Protein AF-D7BFE2-F1 (afdb_monomer_lite)

Structure (mmCIF, N/CA/C/O backbone):
data_AF-D7BFE2-F1
#
_entry.id   AF-D7BFE2-F1
#
loop_
_atom_site.group_PDB
_atom_site.id
_atom_site.type_symbol
_atom_site.label_atom_id
_atom_site.label_alt_id
_atom_site.label_comp_id
_atom_site.label_asym_id
_atom_site.label_entity_id
_atom_site.label_seq_id
_atom_site.pdbx_PDB_ins_code
_atom_site.Cartn_x
_atom_site.Cartn_y
_atom_site.Cartn_z
_atom_site.occupancy
_atom_site.B_iso_or_equiv
_atom_site.auth_seq_id
_atom_site.auth_comp_id
_atom_site.auth_asym_id
_atom_site.auth_atom_id
_atom_site.pdbx_PDB_model_num
ATOM 1 N N . MET A 1 1 ? 12.847 6.433 -10.740 1.00 29.89 1 MET A N 1
ATOM 2 C CA . MET A 1 1 ? 12.495 7.516 -9.777 1.00 29.89 1 MET A CA 1
ATOM 3 C C . MET A 1 1 ? 11.997 6.816 -8.520 1.00 29.89 1 MET A C 1
ATOM 5 O O . MET A 1 1 ? 11.305 5.825 -8.701 1.00 29.89 1 MET A O 1
ATOM 9 N N . PRO A 1 2 ? 12.349 7.236 -7.289 1.00 41.25 2 PRO A N 1
ATOM 10 C CA . PRO A 1 2 ? 11.932 6.501 -6.095 1.00 41.25 2 PRO A CA 1
ATOM 11 C C . PRO A 1 2 ? 10.413 6.578 -5.913 1.00 41.25 2 PRO A C 1
ATOM 13 O O . PRO A 1 2 ? 9.848 7.669 -5.980 1.00 41.25 2 PRO A O 1
ATOM 16 N N . LEU A 1 3 ? 9.800 5.423 -5.653 1.00 39.22 3 LEU A N 1
ATOM 17 C CA . LEU A 1 3 ? 8.365 5.241 -5.446 1.00 39.22 3 LEU A CA 1
ATOM 18 C C . LEU A 1 3 ? 7.809 6.202 -4.380 1.00 39.22 3 LEU A C 1
ATOM 20 O O . LEU A 1 3 ? 8.246 6.173 -3.225 1.00 39.22 3 LEU A O 1
ATOM 24 N N . ARG A 1 4 ? 6.811 7.023 -4.731 1.00 43.22 4 ARG A N 1
ATOM 25 C CA . ARG A 1 4 ? 6.192 7.984 -3.806 1.00 43.22 4 ARG A CA 1
ATOM 26 C C . ARG A 1 4 ? 4.746 7.637 -3.447 1.00 43.22 4 ARG A C 1
ATOM 28 O O . ARG A 1 4 ? 3.801 7.944 -4.166 1.00 43.22 4 ARG A O 1
ATOM 35 N N . LEU A 1 5 ? 4.566 7.126 -2.233 1.00 42.47 5 LEU A N 1
ATOM 36 C CA . LEU A 1 5 ? 3.261 6.831 -1.641 1.00 42.47 5 LEU A CA 1
ATOM 37 C C . LEU A 1 5 ? 2.633 8.105 -1.041 1.00 42.47 5 LEU A C 1
ATOM 39 O O . LEU A 1 5 ? 3.141 8.657 -0.066 1.00 42.47 5 LEU A O 1
ATOM 43 N N . SER A 1 6 ? 1.520 8.579 -1.613 1.00 49.44 6 SER A N 1
ATOM 44 C CA . SER A 1 6 ? 0.735 9.712 -1.081 1.00 49.44 6 SER A CA 1
ATOM 45 C C . SER A 1 6 ? -0.604 9.234 -0.522 1.00 49.44 6 SER A C 1
ATOM 47 O O . SER A 1 6 ? -1.398 8.661 -1.261 1.00 49.44 6 SER A O 1
ATOM 49 N N . LEU A 1 7 ? -0.854 9.492 0.766 1.00 61.28 7 LEU A N 1
ATOM 50 C CA . LEU A 1 7 ? -2.051 9.061 1.489 1.00 61.28 7 LEU A CA 1
ATOM 51 C C . LEU A 1 7 ? -3.130 10.166 1.514 1.00 61.28 7 LEU A C 1
ATOM 53 O O . LEU A 1 7 ? -2.873 11.271 1.993 1.00 61.28 7 LEU A O 1
ATOM 57 N N . MET A 1 8 ? -4.357 9.862 1.070 1.00 55.31 8 MET A N 1
ATOM 58 C CA . MET A 1 8 ? -5.532 10.745 1.204 1.00 55.31 8 MET A CA 1
ATOM 59 C C . MET A 1 8 ? -6.530 10.188 2.224 1.00 55.31 8 MET A C 1
ATOM 61 O O . MET A 1 8 ? -7.143 9.150 1.994 1.00 55.31 8 MET A O 1
ATOM 65 N N . VAL A 1 9 ? -6.717 10.891 3.348 1.00 57.16 9 VAL A N 1
ATOM 66 C CA . VAL A 1 9 ? -7.584 10.450 4.456 1.00 57.16 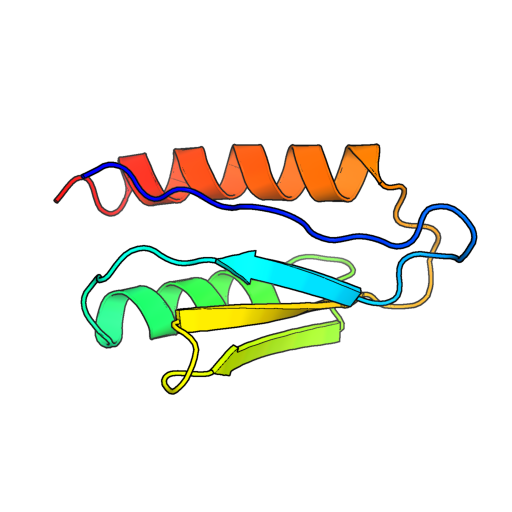9 VAL A CA 1
ATOM 67 C C . VAL A 1 9 ? -8.477 11.586 4.942 1.00 57.16 9 VAL A C 1
ATOM 69 O O . VAL A 1 9 ? -7.995 12.679 5.239 1.00 57.16 9 VAL A O 1
ATOM 72 N N . LYS A 1 10 ? -9.783 11.317 5.094 1.00 52.03 10 LYS A N 1
ATOM 73 C CA . LYS A 1 10 ? -10.708 12.242 5.768 1.00 52.03 10 LYS A 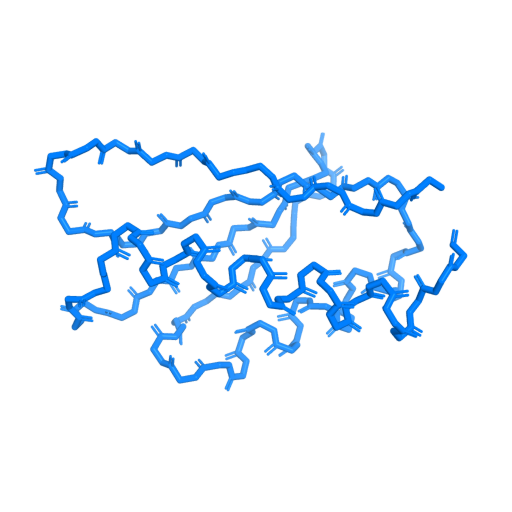CA 1
ATOM 74 C C . LYS A 1 10 ? -10.485 12.207 7.293 1.00 52.03 10 LYS A C 1
ATOM 76 O O . LYS A 1 10 ? -10.544 11.131 7.879 1.00 52.03 10 LYS A O 1
ATOM 81 N N . PRO A 1 11 ? -10.294 13.360 7.958 1.00 51.69 11 PRO A N 1
ATOM 82 C CA . PRO A 1 11 ? -9.797 13.433 9.339 1.00 51.69 11 PRO A CA 1
ATOM 83 C C . PRO A 1 11 ? -10.776 12.996 10.449 1.00 51.69 11 PRO A C 1
ATOM 85 O O . PRO A 1 11 ? -10.381 12.968 11.609 1.00 51.69 11 PRO A O 1
ATOM 88 N N . SER A 1 12 ? -12.039 12.683 10.144 1.00 53.12 12 SER A N 1
ATOM 89 C CA . SER A 1 12 ? -13.121 12.611 11.150 1.00 53.12 12 SER A CA 1
ATOM 90 C C . SER A 1 12 ? -13.716 11.218 11.376 1.00 53.12 12 SER A C 1
ATOM 92 O O . SER A 1 12 ? -14.676 11.092 12.133 1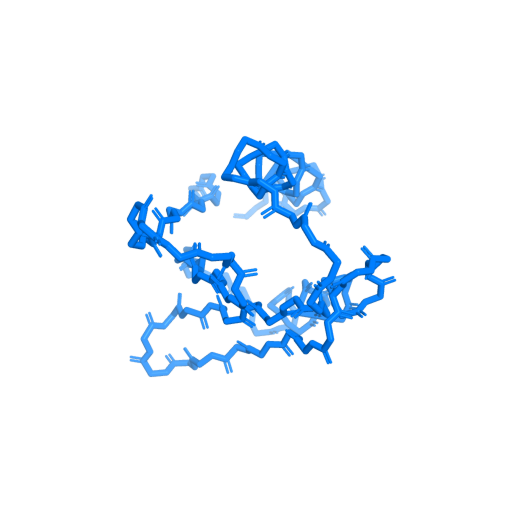.00 53.12 12 SER A O 1
ATOM 94 N N . GLN A 1 13 ? -13.215 10.180 10.705 1.00 53.59 13 GLN A N 1
ATOM 95 C CA . GLN A 1 13 ? -13.783 8.832 10.779 1.00 53.59 13 GLN A CA 1
ATOM 96 C C . GLN A 1 13 ? -12.693 7.798 11.067 1.00 53.59 13 GLN A C 1
ATOM 98 O O . GLN A 1 13 ? -11.548 8.005 10.658 1.00 53.59 13 GLN A O 1
ATOM 103 N N . PRO A 1 14 ? -13.024 6.690 11.760 1.00 58.06 14 PRO A N 1
ATOM 104 C CA . PRO A 1 14 ? -12.154 5.528 11.783 1.00 58.06 14 PRO A CA 1
ATOM 105 C C . PRO A 1 14 ? -11.753 5.176 10.350 1.00 58.06 14 PRO A C 1
ATOM 107 O O . PRO A 1 14 ? -12.572 5.137 9.429 1.00 58.06 14 PRO A O 1
ATOM 110 N N . LEU A 1 15 ? -10.452 5.003 10.172 1.00 61.88 15 LEU A N 1
ATOM 111 C CA . LEU A 1 15 ? -9.838 4.735 8.889 1.00 61.88 15 LEU A CA 1
ATOM 112 C C . LEU A 1 15 ? -10.191 3.322 8.451 1.00 61.88 15 LEU A C 1
ATOM 114 O O . LEU A 1 15 ? -9.607 2.346 8.906 1.00 61.88 15 LEU A O 1
ATOM 118 N N . HIS A 1 16 ? -11.182 3.226 7.574 1.00 69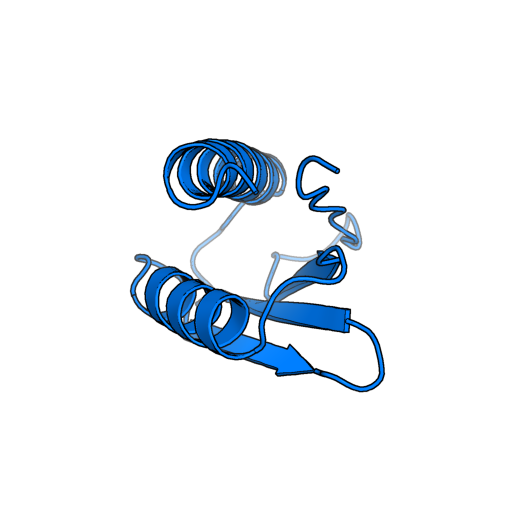.81 16 HIS A N 1
ATOM 119 C CA . HIS A 1 16 ? -11.557 1.965 6.944 1.00 69.81 16 HIS A CA 1
ATOM 120 C C . HIS A 1 16 ? -10.760 1.703 5.671 1.00 69.81 16 HIS A C 1
ATOM 122 O O . HIS A 1 16 ? -10.734 0.570 5.200 1.00 69.81 16 HIS A O 1
ATOM 128 N N . TRP A 1 17 ? -10.135 2.739 5.106 1.00 73.81 17 TRP A N 1
ATOM 129 C CA . TRP A 1 17 ? -9.400 2.635 3.858 1.00 73.81 17 TRP A CA 1
ATOM 130 C C . TRP A 1 17 ? -8.303 3.699 3.725 1.00 73.81 17 TRP A C 1
ATOM 132 O O . TRP A 1 17 ? -8.410 4.795 4.274 1.00 73.81 17 TRP A O 1
ATOM 142 N N . ALA A 1 18 ? -7.265 3.360 2.969 1.00 77.69 18 ALA A N 1
ATOM 143 C CA . ALA A 1 18 ? -6.174 4.205 2.512 1.00 77.69 18 ALA A CA 1
ATOM 144 C C . ALA A 1 18 ? -6.006 4.034 0.999 1.00 77.69 18 ALA A C 1
ATOM 146 O O . ALA A 1 18 ? -6.314 2.981 0.442 1.00 77.69 18 ALA A O 1
ATOM 147 N N . VAL A 1 19 ? -5.511 5.076 0.337 1.00 77.25 19 VAL A N 1
ATOM 148 C CA . VAL A 1 19 ? -5.149 5.033 -1.083 1.00 77.25 19 VAL A CA 1
ATOM 149 C C . VAL A 1 19 ? -3.703 5.457 -1.215 1.00 77.25 19 VAL A C 1
ATOM 151 O O . VAL A 1 19 ? -3.280 6.415 -0.570 1.00 77.25 19 VAL A O 1
ATOM 154 N N . PHE A 1 20 ? -2.981 4.738 -2.059 1.00 78.88 20 PHE A N 1
ATOM 155 C CA . PHE A 1 20 ? -1.575 4.921 -2.342 1.00 78.88 20 PHE A CA 1
ATOM 156 C C . PHE A 1 20 ? -1.384 5.174 -3.828 1.00 78.88 20 PHE A C 1
ATOM 158 O O . PHE A 1 20 ? -1.748 4.331 -4.640 1.00 78.88 20 PHE A O 1
ATOM 165 N N . SER A 1 21 ? -0.810 6.322 -4.178 1.00 79.94 21 SER A N 1
ATOM 166 C CA . SER A 1 21 ? -0.281 6.537 -5.529 1.00 79.94 21 SER A CA 1
ATOM 167 C C . SER A 1 21 ? 0.973 5.696 -5.715 1.00 79.94 21 SER A C 1
ATOM 169 O O . SER A 1 21 ? 1.811 5.647 -4.813 1.00 79.94 21 SER A O 1
ATOM 171 N N . VAL A 1 22 ? 1.102 5.065 -6.873 1.00 74.88 22 VAL A N 1
ATOM 172 C CA . VAL A 1 22 ? 2.273 4.276 -7.251 1.00 74.88 22 VAL A CA 1
ATOM 173 C C . VAL A 1 22 ? 2.913 4.957 -8.455 1.00 74.88 22 VAL A C 1
ATOM 175 O O . VAL A 1 22 ? 2.209 5.368 -9.371 1.00 74.88 22 VAL A O 1
ATOM 178 N N . ASP A 1 23 ? 4.233 5.120 -8.446 1.00 72.69 23 ASP A N 1
ATOM 179 C CA . ASP A 1 23 ? 4.943 5.561 -9.648 1.00 72.69 23 ASP A CA 1
ATOM 180 C C . ASP A 1 23 ? 4.917 4.447 -10.709 1.00 72.69 23 ASP A C 1
ATOM 182 O O . ASP A 1 23 ? 4.755 3.274 -10.355 1.00 72.69 23 ASP A O 1
ATOM 186 N N . PRO A 1 24 ? 5.077 4.779 -12.003 1.00 62.84 24 PRO A N 1
ATOM 187 C CA . PRO A 1 24 ? 5.057 3.792 -13.075 1.00 62.84 24 PRO A CA 1
ATOM 188 C C . PRO A 1 24 ? 6.202 2.786 -12.907 1.00 62.84 24 PRO A C 1
ATOM 190 O O . PRO A 1 24 ? 7.358 3.068 -13.218 1.00 62.84 24 PRO A O 1
ATOM 193 N N . ILE A 1 25 ? 5.852 1.599 -12.421 1.00 71.50 25 ILE A N 1
ATOM 194 C CA . ILE A 1 25 ? 6.726 0.439 -12.232 1.00 71.50 25 ILE A CA 1
ATOM 195 C C . ILE A 1 25 ? 6.118 -0.769 -12.962 1.00 71.50 25 ILE A C 1
ATOM 197 O O . ILE A 1 25 ? 4.979 -0.728 -13.432 1.00 71.50 25 ILE A O 1
ATOM 201 N N . SER A 1 26 ? 6.867 -1.866 -13.085 1.00 75.62 26 SER A N 1
ATOM 202 C CA . SER A 1 26 ? 6.367 -3.051 -13.790 1.00 75.62 26 SER A CA 1
ATOM 203 C C . SER A 1 26 ? 5.104 -3.629 -13.124 1.00 75.62 26 SER A C 1
ATOM 205 O O . SER A 1 26 ? 5.004 -3.679 -11.897 1.00 75.62 26 SER A O 1
ATOM 207 N N . GLN A 1 27 ? 4.156 -4.131 -13.926 1.00 74.69 27 GLN A N 1
ATOM 208 C CA . GLN A 1 27 ? 2.937 -4.794 -13.426 1.00 74.69 27 GLN A CA 1
ATOM 209 C C . GLN A 1 27 ? 3.259 -5.950 -12.463 1.00 74.69 27 GLN A C 1
ATOM 211 O O . GLN A 1 27 ? 2.561 -6.140 -11.471 1.00 74.69 27 GLN A O 1
ATOM 216 N N . GLY A 1 28 ? 4.353 -6.685 -12.705 1.00 76.06 28 GLY A N 1
ATOM 217 C CA . GLY A 1 28 ? 4.808 -7.754 -11.810 1.00 76.06 28 GLY A CA 1
ATOM 218 C C . GLY A 1 28 ? 5.235 -7.239 -10.432 1.00 76.06 28 GLY A C 1
ATOM 219 O O . GLY A 1 28 ? 4.916 -7.857 -9.419 1.00 76.06 28 GLY A O 1
ATOM 220 N N . THR A 1 29 ? 5.887 -6.076 -10.380 1.00 78.25 29 THR A N 1
ATOM 221 C CA . THR A 1 29 ? 6.260 -5.412 -9.122 1.00 78.25 29 THR A CA 1
ATOM 222 C C . THR A 1 29 ? 5.022 -4.944 -8.358 1.00 78.25 29 THR A C 1
ATOM 224 O O . THR A 1 29 ? 4.943 -5.112 -7.143 1.00 78.25 29 THR A O 1
ATOM 227 N N . ILE A 1 30 ? 4.024 -4.409 -9.066 1.00 80.44 30 ILE A N 1
ATOM 228 C CA . ILE A 1 30 ? 2.760 -3.965 -8.462 1.00 80.44 30 ILE A CA 1
ATOM 229 C C . ILE A 1 30 ? 1.990 -5.148 -7.876 1.00 80.44 30 ILE A C 1
ATOM 231 O O . ILE A 1 30 ? 1.479 -5.053 -6.764 1.00 80.44 30 ILE A O 1
ATOM 235 N N . GLN A 1 31 ? 1.940 -6.274 -8.590 1.00 82.94 31 GLN A N 1
ATOM 236 C CA . GLN A 1 31 ? 1.292 -7.497 -8.120 1.00 82.94 31 GLN A CA 1
ATOM 237 C C . GLN A 1 31 ? 1.917 -7.988 -6.803 1.00 82.94 31 GLN A C 1
ATOM 239 O O . GLN A 1 31 ? 1.208 -8.153 -5.812 1.00 82.94 31 GLN A O 1
ATOM 244 N N . ALA A 1 32 ? 3.247 -8.132 -6.764 1.00 80.94 32 ALA A N 1
ATOM 245 C CA . ALA A 1 32 ? 3.972 -8.541 -5.560 1.00 80.94 32 ALA A CA 1
ATOM 246 C C . ALA A 1 32 ? 3.771 -7.551 -4.397 1.00 80.94 32 ALA A C 1
ATOM 248 O O . ALA A 1 32 ? 3.688 -7.941 -3.227 1.00 80.94 32 ALA A O 1
ATOM 249 N N . PHE A 1 33 ? 3.648 -6.259 -4.713 1.00 78.75 33 PHE A N 1
ATOM 250 C CA . PHE A 1 33 ? 3.361 -5.233 -3.722 1.00 78.75 33 PHE A CA 1
ATOM 251 C C . PHE A 1 33 ? 1.953 -5.380 -3.132 1.00 78.75 33 PHE A C 1
ATOM 253 O O . PHE A 1 33 ? 1.804 -5.387 -1.910 1.00 78.75 33 PHE A O 1
ATOM 260 N N . VAL A 1 34 ? 0.930 -5.557 -3.971 1.00 85.00 34 VAL A N 1
ATOM 261 C CA . VAL A 1 34 ? -0.451 -5.787 -3.521 1.00 85.00 34 VAL A CA 1
ATOM 262 C C . VAL A 1 34 ? -0.548 -7.042 -2.652 1.00 85.00 34 VAL A C 1
ATOM 264 O O . VAL A 1 34 ? -1.181 -6.995 -1.603 1.00 85.00 34 VAL A O 1
ATOM 267 N N . GLU A 1 35 ? 0.125 -8.132 -3.021 1.00 85.38 35 GLU A N 1
ATOM 268 C CA . GLU A 1 35 ? 0.153 -9.369 -2.223 1.00 85.38 35 GLU A CA 1
ATOM 269 C C . GLU A 1 35 ? 0.821 -9.167 -0.856 1.00 85.38 35 GLU A C 1
ATOM 271 O O . GLU A 1 35 ? 0.320 -9.634 0.168 1.00 85.38 35 GLU A O 1
ATOM 276 N N . THR A 1 36 ? 1.924 -8.413 -0.816 1.00 82.00 36 THR A N 1
ATOM 277 C CA . THR A 1 36 ? 2.596 -8.071 0.446 1.00 82.00 36 THR A CA 1
ATOM 278 C C . THR A 1 36 ? 1.661 -7.285 1.358 1.00 82.00 36 THR A C 1
ATOM 280 O O . THR A 1 36 ? 1.574 -7.566 2.551 1.00 82.00 36 THR A O 1
ATOM 283 N N . LEU A 1 37 ? 0.944 -6.315 0.793 1.00 80.56 37 LEU A N 1
ATOM 284 C CA . LEU A 1 37 ? -0.009 -5.479 1.508 1.00 80.56 37 LEU A CA 1
ATOM 285 C C . LEU A 1 37 ? -1.192 -6.268 2.069 1.00 80.56 37 LEU A C 1
ATOM 287 O O . LEU A 1 37 ? -1.566 -6.055 3.220 1.00 80.56 37 LEU A O 1
ATOM 291 N N . ASP A 1 38 ? -1.750 -7.177 1.274 1.00 84.75 38 ASP A N 1
ATOM 292 C CA . ASP A 1 38 ? -2.886 -8.019 1.661 1.00 84.75 38 ASP A CA 1
ATOM 293 C C . ASP A 1 38 ? -2.532 -8.972 2.817 1.00 84.75 38 ASP A C 1
ATOM 295 O O . ASP A 1 38 ? -3.386 -9.331 3.623 1.00 84.75 38 ASP A O 1
ATOM 299 N N . SER A 1 39 ? -1.249 -9.331 2.951 1.00 83.06 39 SER A N 1
ATOM 300 C CA . SER A 1 39 ? -0.743 -10.187 4.034 1.00 83.06 39 SER A CA 1
ATOM 301 C C . SER A 1 39 ? -0.540 -9.477 5.382 1.00 83.06 39 SER A C 1
ATOM 303 O O . SER A 1 39 ? -0.280 -10.136 6.393 1.00 83.06 39 SER A O 1
ATOM 305 N N . LEU A 1 40 ? -0.622 -8.141 5.423 1.00 77.75 40 LEU A N 1
ATOM 306 C CA . LEU A 1 40 ? -0.368 -7.368 6.638 1.00 77.75 40 LEU A CA 1
ATOM 307 C C . LEU A 1 40 ? -1.499 -7.538 7.657 1.00 77.75 40 LEU A C 1
ATOM 309 O O . LEU A 1 40 ? -2.683 -7.425 7.342 1.00 77.75 40 LEU A O 1
ATOM 313 N N . GLU A 1 41 ? -1.130 -7.727 8.924 1.00 77.19 41 GLU A N 1
ATOM 314 C CA . GLU A 1 41 ? -2.105 -7.801 10.008 1.00 77.19 41 GLU A CA 1
ATOM 315 C C . GLU A 1 41 ? -2.953 -6.519 10.067 1.00 77.19 41 GLU A C 1
ATOM 317 O O . GLU A 1 41 ? -2.438 -5.402 10.120 1.00 77.19 41 GLU A O 1
ATOM 322 N N . GLY A 1 42 ? -4.277 -6.682 10.052 1.00 75.81 42 GLY A N 1
ATOM 323 C CA . GLY A 1 42 ? -5.229 -5.571 10.085 1.00 75.81 42 GLY A CA 1
ATOM 324 C C . GLY A 1 42 ? -5.646 -5.044 8.711 1.00 75.81 42 GLY A C 1
ATOM 325 O O . GLY A 1 42 ? -6.635 -4.309 8.645 1.00 75.81 42 GLY A O 1
ATOM 326 N N . VAL A 1 43 ? -4.985 -5.457 7.626 1.00 78.56 43 VAL A N 1
ATOM 327 C CA . VAL A 1 43 ? -5.478 -5.249 6.259 1.00 78.56 43 VAL A CA 1
ATOM 328 C C . VAL A 1 43 ? -6.565 -6.278 5.961 1.00 78.56 43 VAL A C 1
ATOM 330 O O . VAL A 1 43 ? -6.437 -7.456 6.279 1.00 78.56 43 VAL A O 1
ATOM 333 N N . SER A 1 44 ? -7.685 -5.812 5.415 1.00 83.62 44 SER A N 1
ATOM 334 C CA . SER A 1 44 ? -8.790 -6.666 4.972 1.00 83.62 44 SER A CA 1
ATOM 335 C C . SER A 1 44 ? -8.839 -6.839 3.457 1.00 83.62 44 SER A C 1
ATOM 337 O O . SER A 1 44 ? -9.456 -7.793 2.988 1.00 83.62 44 SER A O 1
ATOM 339 N N . LEU A 1 45 ? -8.251 -5.903 2.707 1.00 85.19 45 LEU A N 1
ATOM 340 C CA . LEU A 1 45 ? -8.141 -5.966 1.254 1.00 85.19 45 LEU A CA 1
ATOM 341 C C . LEU A 1 45 ? -7.046 -5.018 0.762 1.00 85.19 45 LEU A C 1
ATOM 343 O O . LEU A 1 45 ? -7.082 -3.832 1.087 1.00 85.19 45 LEU A O 1
ATOM 347 N N . ALA A 1 46 ? -6.165 -5.490 -0.113 1.00 86.69 46 ALA A N 1
ATOM 348 C CA . ALA A 1 46 ? -5.335 -4.646 -0.969 1.00 86.69 46 ALA A CA 1
ATOM 349 C C . ALA A 1 46 ? -5.699 -4.842 -2.451 1.00 86.69 46 ALA A C 1
ATOM 351 O O . ALA A 1 46 ? -5.880 -5.963 -2.921 1.00 86.69 46 ALA A O 1
ATOM 352 N N . ARG A 1 47 ? -5.823 -3.752 -3.219 1.00 88.31 47 ARG A N 1
ATOM 353 C CA . ARG A 1 47 ? -6.156 -3.824 -4.652 1.00 88.31 47 ARG A CA 1
ATOM 354 C C . ARG A 1 47 ? -5.531 -2.697 -5.461 1.00 88.31 47 ARG A C 1
ATOM 356 O O . ARG A 1 47 ? -5.715 -1.533 -5.125 1.00 88.31 47 ARG A O 1
ATOM 363 N N . TYR A 1 48 ? -4.882 -3.042 -6.570 1.00 87.44 48 TYR A N 1
ATOM 364 C CA . TYR A 1 48 ? -4.387 -2.082 -7.559 1.00 87.44 48 TYR A CA 1
ATOM 365 C C . TYR A 1 48 ? -5.442 -1.740 -8.621 1.00 87.44 48 TYR A C 1
ATOM 367 O O . TYR A 1 48 ? -6.193 -2.609 -9.074 1.00 87.44 48 TYR A O 1
ATOM 375 N N . TYR A 1 49 ? -5.474 -0.468 -9.011 1.00 87.31 49 TYR A N 1
ATOM 376 C CA . TYR A 1 49 ? -6.302 0.102 -10.065 1.00 87.31 49 TYR A CA 1
ATOM 377 C C . TYR A 1 49 ? -5.379 0.701 -11.135 1.00 87.31 49 TYR A C 1
ATOM 379 O O . TYR A 1 49 ? -4.845 1.793 -10.928 1.00 87.31 49 TYR A O 1
ATOM 387 N N . PRO A 1 50 ? -5.181 0.001 -12.266 1.00 82.38 50 PRO A N 1
ATOM 388 C CA . PRO A 1 50 ? -4.242 0.418 -13.307 1.00 82.38 50 PRO A CA 1
ATOM 389 C C . PRO A 1 50 ? -4.661 1.700 -14.027 1.00 82.38 50 PRO A C 1
ATOM 391 O O . PRO A 1 50 ? -3.805 2.435 -14.495 1.00 82.38 50 PRO A O 1
ATOM 394 N N . ASP A 1 51 ? -5.959 2.009 -14.076 1.00 85.00 51 ASP A N 1
ATOM 395 C CA . ASP A 1 51 ? -6.457 3.216 -14.750 1.00 85.00 51 ASP A CA 1
ATOM 396 C C . ASP A 1 51 ? -6.036 4.516 -14.044 1.00 85.00 51 ASP A C 1
ATOM 398 O O . ASP A 1 51 ? -6.060 5.588 -14.647 1.00 85.00 51 ASP A O 1
ATOM 402 N N . THR A 1 52 ? -5.695 4.437 -12.754 1.00 81.12 52 THR A N 1
ATOM 403 C CA . THR A 1 52 ? -5.344 5.596 -11.921 1.00 81.12 52 THR A CA 1
ATOM 404 C C . THR A 1 52 ? -3.980 5.477 -11.253 1.00 81.12 52 THR A C 1
ATOM 406 O O . THR A 1 52 ? -3.618 6.371 -10.492 1.00 81.12 52 THR A O 1
ATOM 409 N N . ASP A 1 53 ? -3.247 4.389 -11.497 1.00 81.31 53 ASP A N 1
ATOM 410 C CA . ASP A 1 53 ? -2.000 4.049 -10.806 1.00 81.31 53 ASP A CA 1
ATOM 411 C C . ASP A 1 53 ? -2.118 4.116 -9.272 1.00 81.31 53 ASP A C 1
ATOM 413 O O . ASP A 1 53 ? -1.247 4.621 -8.558 1.00 81.31 53 ASP A O 1
ATOM 417 N N . MET A 1 54 ? -3.239 3.605 -8.746 1.00 83.69 54 MET A N 1
ATOM 418 C CA . MET A 1 54 ? -3.550 3.647 -7.315 1.00 83.69 54 MET A CA 1
ATOM 419 C C . MET A 1 54 ? -3.710 2.262 -6.709 1.00 83.69 54 MET A C 1
ATOM 421 O O . MET A 1 54 ? -4.350 1.382 -7.280 1.00 83.69 54 MET A O 1
ATOM 425 N N . ILE A 1 55 ? -3.221 2.095 -5.484 1.00 84.44 55 ILE A N 1
ATOM 426 C CA . ILE A 1 55 ? -3.510 0.938 -4.640 1.00 84.44 55 ILE A CA 1
ATOM 427 C C . ILE A 1 55 ? -4.442 1.360 -3.517 1.00 84.44 55 ILE A C 1
ATOM 429 O O . ILE A 1 55 ? -4.158 2.284 -2.759 1.00 84.44 55 ILE A O 1
ATOM 433 N N . TYR A 1 56 ? -5.557 0.653 -3.405 1.00 83.50 56 TYR A N 1
ATOM 434 C CA . TYR A 1 56 ? -6.521 0.806 -2.334 1.00 83.50 56 TYR A CA 1
ATOM 435 C C . TYR A 1 56 ? -6.256 -0.255 -1.284 1.00 83.50 56 TYR A C 1
ATOM 437 O O . TYR A 1 56 ? -6.120 -1.436 -1.595 1.00 83.50 56 TYR A O 1
ATOM 445 N N . LEU A 1 57 ? -6.224 0.188 -0.040 1.00 83.75 57 LEU A N 1
ATOM 446 C CA . LEU A 1 57 ? -5.994 -0.625 1.136 1.00 83.75 57 LEU A CA 1
ATOM 447 C C . LEU A 1 57 ? -7.184 -0.451 2.064 1.00 83.75 57 LEU A C 1
ATOM 449 O O . LEU A 1 57 ? -7.429 0.655 2.526 1.00 83.75 57 LEU A O 1
ATOM 453 N N . ALA A 1 58 ? -7.941 -1.510 2.319 1.00 81.12 58 ALA A N 1
ATOM 454 C CA . ALA A 1 58 ? -8.991 -1.526 3.323 1.00 81.12 58 ALA A CA 1
ATOM 455 C C . ALA A 1 58 ? -8.457 -2.136 4.622 1.00 81.12 58 ALA A C 1
ATOM 457 O O . ALA A 1 58 ? -7.681 -3.091 4.598 1.00 81.12 58 ALA A O 1
ATOM 458 N N . TYR A 1 59 ? -8.899 -1.598 5.755 1.00 77.62 59 TYR A N 1
ATOM 459 C CA . TYR A 1 59 ? -8.522 -2.079 7.080 1.00 77.62 59 TYR A CA 1
ATOM 460 C C . TYR A 1 59 ? -9.724 -2.683 7.802 1.00 77.62 59 TYR A C 1
ATOM 462 O O . TYR A 1 59 ? -10.861 -2.209 7.696 1.00 77.62 59 TYR A O 1
ATOM 470 N N . CYS A 1 60 ? -9.468 -3.729 8.581 1.00 66.19 60 CYS A N 1
ATOM 471 C CA . CYS A 1 60 ? -10.448 -4.303 9.495 1.00 66.19 60 CYS A CA 1
ATOM 472 C C . CYS A 1 60 ? -10.737 -3.279 10.621 1.00 66.19 60 CYS A C 1
ATOM 474 O O . CYS A 1 60 ? -9.811 -2.594 11.054 1.00 66.19 60 CYS A O 1
ATOM 476 N N . PRO A 1 61 ? -11.979 -3.128 11.132 1.00 56.25 61 PRO A N 1
ATOM 477 C CA . PRO A 1 61 ? -12.398 -1.984 11.962 1.00 56.25 61 PRO A CA 1
ATOM 478 C C . PRO A 1 61 ? -11.818 -1.929 13.396 1.00 56.25 61 PRO A C 1
ATOM 480 O O . PRO A 1 61 ? -12.419 -1.347 14.301 1.00 56.25 61 PRO A O 1
ATOM 483 N N . LYS A 1 62 ? -10.626 -2.482 13.636 1.00 60.47 62 LYS A N 1
ATOM 484 C CA . LYS A 1 62 ? -9.849 -2.248 14.854 1.00 60.47 62 LYS A CA 1
ATOM 485 C C . LYS A 1 62 ? -8.955 -1.025 14.650 1.00 60.47 62 LYS A C 1
ATOM 487 O O . LYS A 1 62 ? -7.884 -1.141 14.082 1.00 60.47 62 LYS A O 1
ATOM 492 N N . ARG A 1 63 ? -9.446 0.133 15.111 1.00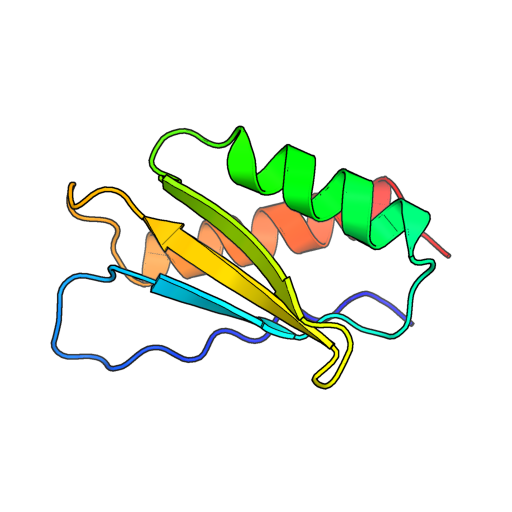 61.88 63 ARG A N 1
ATOM 493 C CA . ARG A 1 63 ? -8.722 1.388 15.424 1.00 61.88 63 ARG A CA 1
ATOM 494 C C . ARG A 1 63 ? -7.308 1.515 14.821 1.00 61.88 63 ARG A C 1
ATOM 496 O O . ARG A 1 63 ? -6.354 1.606 15.581 1.00 61.88 63 ARG A O 1
ATOM 503 N N . ILE A 1 64 ? -7.179 1.580 13.497 1.00 67.94 64 ILE A N 1
ATOM 504 C CA . ILE A 1 64 ? -5.937 2.063 12.894 1.00 67.94 64 ILE A CA 1
ATOM 505 C C . ILE A 1 64 ? -6.011 3.592 12.867 1.00 67.94 64 ILE A C 1
ATOM 507 O O . ILE A 1 64 ? -6.990 4.194 12.410 1.00 67.94 64 ILE A O 1
ATOM 511 N N . THR A 1 65 ? -5.028 4.236 13.471 1.00 73.38 65 THR A N 1
ATOM 512 C CA . THR A 1 65 ? -4.893 5.687 13.496 1.00 73.38 65 THR A CA 1
ATOM 513 C C . THR A 1 65 ? -4.228 6.165 12.214 1.00 73.38 65 THR A C 1
ATOM 515 O O . THR A 1 65 ? -3.525 5.427 11.526 1.00 73.38 65 THR A O 1
ATOM 518 N N . ARG A 1 66 ? -4.409 7.448 11.896 1.00 72.75 66 ARG A N 1
ATOM 519 C CA . ARG A 1 66 ? -3.730 8.069 10.756 1.00 72.75 66 ARG A CA 1
ATOM 520 C C . ARG A 1 66 ? -2.210 7.900 10.829 1.00 72.75 66 ARG A C 1
ATOM 522 O O . ARG A 1 66 ? -1.602 7.578 9.818 1.00 72.75 66 ARG A O 1
ATOM 529 N N . GLY A 1 67 ? -1.624 8.082 12.014 1.00 76.38 67 GLY A N 1
ATOM 530 C CA . GLY A 1 67 ? -0.182 7.933 12.211 1.00 76.38 67 GLY A CA 1
ATOM 531 C C . GLY A 1 67 ? 0.307 6.510 11.941 1.00 76.38 67 GLY A C 1
ATOM 532 O O . GLY A 1 67 ? 1.365 6.340 11.350 1.00 76.38 67 GLY A O 1
ATOM 533 N N . GLU A 1 68 ? -0.477 5.489 12.296 1.00 75.50 68 GLU A N 1
ATOM 534 C CA . GLU A 1 68 ? -0.150 4.091 11.983 1.00 75.50 68 GLU A CA 1
ATOM 535 C C . GLU A 1 68 ? -0.212 3.815 10.480 1.00 75.50 68 GLU A C 1
ATOM 537 O O . GLU A 1 68 ? 0.682 3.163 9.949 1.00 75.50 68 GLU A O 1
ATOM 542 N N . VAL A 1 69 ? -1.206 4.363 9.774 1.00 73.94 69 VAL A N 1
ATOM 543 C CA . VAL A 1 69 ? -1.295 4.246 8.309 1.00 73.94 69 VAL A CA 1
ATOM 544 C C . VAL A 1 69 ? -0.141 4.983 7.620 1.00 73.94 69 VAL A C 1
ATOM 546 O O . VAL A 1 69 ? 0.446 4.450 6.682 1.00 73.94 69 VAL A O 1
ATOM 549 N N . GLU A 1 70 ? 0.227 6.178 8.086 1.00 75.12 70 GLU A N 1
ATOM 550 C CA . GLU A 1 70 ? 1.374 6.936 7.559 1.00 75.12 70 GLU A CA 1
ATOM 551 C C . GLU A 1 70 ? 2.711 6.229 7.843 1.00 75.12 70 GLU A C 1
ATOM 553 O O . GLU A 1 70 ? 3.568 6.153 6.963 1.00 75.12 70 GLU A O 1
ATOM 558 N N . ALA A 1 71 ? 2.887 5.656 9.037 1.00 77.38 71 ALA A N 1
ATOM 559 C CA . ALA A 1 71 ? 4.072 4.873 9.381 1.00 77.38 71 ALA A CA 1
ATOM 560 C C . ALA A 1 71 ? 4.162 3.583 8.552 1.00 77.38 71 ALA A C 1
ATOM 562 O O . ALA A 1 71 ? 5.240 3.232 8.071 1.00 77.38 71 ALA A O 1
ATOM 563 N N . LEU A 1 72 ? 3.030 2.905 8.336 1.00 76.44 72 LEU A N 1
ATOM 564 C CA . LEU A 1 72 ? 2.929 1.742 7.457 1.00 76.44 72 LEU A CA 1
ATOM 565 C C . LEU A 1 72 ? 3.330 2.113 6.026 1.00 76.44 72 LEU A C 1
ATOM 567 O O . LEU A 1 72 ? 4.186 1.453 5.444 1.00 76.44 72 LEU A O 1
ATOM 571 N N . ALA A 1 73 ? 2.775 3.205 5.496 1.00 74.19 73 ALA A N 1
ATOM 572 C CA . ALA A 1 73 ? 3.099 3.736 4.177 1.00 74.19 73 ALA A CA 1
ATOM 573 C C . ALA A 1 73 ? 4.594 4.026 4.013 1.00 74.19 73 ALA A C 1
ATOM 575 O O . ALA A 1 73 ? 5.201 3.627 3.024 1.00 74.19 73 ALA A O 1
ATOM 576 N N . CYS A 1 74 ? 5.193 4.699 4.998 1.00 76.69 74 CYS A N 1
ATOM 577 C CA . CYS A 1 74 ? 6.608 5.047 4.984 1.00 76.69 74 CYS A CA 1
ATOM 578 C C . CYS A 1 74 ? 7.490 3.790 5.009 1.00 76.69 74 CYS A C 1
ATOM 580 O O . CYS A 1 74 ? 8.353 3.622 4.149 1.00 76.69 74 CYS A O 1
ATOM 582 N N . ASN A 1 75 ? 7.217 2.859 5.930 1.00 78.25 75 ASN A N 1
ATOM 583 C CA . ASN A 1 75 ? 7.958 1.601 6.038 1.00 78.25 75 ASN A CA 1
ATOM 584 C C . ASN A 1 75 ? 7.851 0.751 4.768 1.00 78.25 75 ASN A C 1
ATOM 586 O O . ASN A 1 75 ? 8.827 0.126 4.360 1.00 78.25 75 ASN A O 1
ATOM 590 N N . LEU A 1 76 ? 6.675 0.721 4.140 1.00 73.12 76 LEU A N 1
ATOM 591 C CA . LEU A 1 76 ? 6.473 0.027 2.873 1.00 73.12 76 LEU A CA 1
ATOM 592 C C . LEU A 1 76 ? 7.232 0.701 1.736 1.00 73.12 76 LEU A C 1
ATOM 594 O O . LEU A 1 76 ? 7.920 0.009 0.999 1.00 73.12 76 LEU A O 1
ATOM 598 N N . GLY A 1 77 ? 7.169 2.029 1.626 1.00 72.12 77 GLY A N 1
ATOM 599 C CA . GLY A 1 77 ? 7.929 2.775 0.624 1.00 72.12 77 GLY A CA 1
ATOM 600 C C . GLY A 1 77 ? 9.433 2.509 0.719 1.00 72.12 77 GLY A C 1
ATOM 601 O O . GLY A 1 77 ? 10.073 2.277 -0.302 1.00 72.12 77 GLY A O 1
ATOM 602 N N . VAL A 1 78 ? 9.978 2.451 1.940 1.00 76.25 78 VAL A N 1
ATOM 603 C CA . VAL A 1 78 ? 11.387 2.092 2.177 1.00 76.25 78 VAL A CA 1
ATOM 604 C C . VAL A 1 78 ? 11.670 0.652 1.748 1.00 76.25 78 VAL A C 1
ATOM 606 O O . VAL A 1 78 ? 12.549 0.439 0.920 1.00 76.25 78 VAL A O 1
ATOM 609 N N . LYS A 1 79 ? 10.898 -0.329 2.238 1.00 72.19 79 LYS A N 1
ATOM 610 C CA . LYS A 1 79 ? 11.093 -1.748 1.881 1.00 72.19 79 LYS A CA 1
ATOM 611 C C . LYS A 1 79 ? 10.998 -1.997 0.378 1.00 72.19 79 LYS A C 1
ATOM 613 O O . LYS A 1 79 ? 11.715 -2.838 -0.151 1.00 72.19 79 LYS A O 1
ATOM 618 N N . LEU A 1 80 ? 10.111 -1.284 -0.309 1.00 68.12 80 LEU A N 1
ATOM 619 C CA . LEU A 1 80 ? 9.958 -1.386 -1.757 1.00 68.12 80 LEU A CA 1
ATOM 620 C C . LEU A 1 80 ? 11.109 -0.719 -2.492 1.00 68.12 80 LEU A C 1
ATOM 622 O O . LEU A 1 80 ? 11.600 -1.306 -3.442 1.00 68.12 80 LEU A O 1
ATOM 626 N N . GLY A 1 81 ? 11.561 0.455 -2.047 1.00 68.69 81 GLY A N 1
ATOM 627 C CA . GLY A 1 81 ? 12.753 1.089 -2.609 1.00 68.69 81 GLY A CA 1
ATOM 628 C C . GLY A 1 81 ? 14.015 0.241 -2.423 1.00 68.69 81 GLY A C 1
ATOM 629 O O . GLY A 1 81 ? 14.906 0.279 -3.263 1.00 68.69 81 GLY A O 1
ATOM 630 N N . GLU A 1 82 ? 14.083 -0.556 -1.353 1.00 75.94 82 GLU A N 1
ATOM 631 C CA . GLU A 1 82 ? 15.156 -1.533 -1.133 1.00 75.94 82 GLU A CA 1
ATOM 632 C C . GLU A 1 82 ? 15.007 -2.786 -2.011 1.00 75.94 82 GLU A C 1
ATOM 634 O O . GLU A 1 82 ? 15.993 -3.264 -2.569 1.00 75.94 82 GLU A O 1
ATOM 639 N N . ALA A 1 83 ? 13.792 -3.331 -2.136 1.00 69.19 83 ALA A N 1
ATOM 640 C CA . ALA A 1 83 ? 13.525 -4.542 -2.917 1.00 69.19 83 ALA A CA 1
ATOM 641 C C . ALA A 1 83 ? 13.536 -4.298 -4.437 1.00 69.19 83 ALA A C 1
ATOM 643 O O . ALA A 1 83 ? 13.874 -5.198 -5.205 1.00 69.19 83 ALA A O 1
ATOM 644 N N . TYR A 1 84 ? 13.171 -3.088 -4.857 1.00 68.25 84 TYR A N 1
ATOM 645 C CA . TYR A 1 84 ? 13.031 -2.655 -6.244 1.00 68.25 84 TYR A CA 1
ATOM 646 C C . TYR A 1 84 ? 13.670 -1.262 -6.404 1.00 68.25 84 TYR A C 1
ATOM 648 O O . TYR A 1 84 ? 12.965 -0.252 -6.411 1.00 68.25 84 TYR A O 1
ATOM 656 N N . PRO A 1 85 ? 15.012 -1.191 -6.473 1.00 63.84 85 PRO A N 1
ATOM 657 C CA . PRO A 1 85 ? 15.739 0.078 -6.565 1.00 63.84 85 PRO A CA 1
ATOM 658 C C . PRO A 1 85 ? 15.627 0.772 -7.936 1.00 63.84 85 PRO A C 1
ATOM 660 O O . PRO A 1 85 ? 15.941 1.962 -8.032 1.00 63.84 85 PRO A O 1
ATOM 663 N N . ASP A 1 86 ? 15.198 0.038 -8.967 1.00 55.56 86 ASP A N 1
ATOM 664 C CA . ASP A 1 86 ? 15.037 0.492 -10.357 1.00 55.56 86 ASP A CA 1
ATOM 665 C C . ASP A 1 86 ? 13.613 1.005 -10.640 1.00 55.56 86 ASP A C 1
ATOM 667 O O . ASP A 1 86 ? 13.487 2.103 -11.245 1.00 55.56 86 ASP A O 1
#

Secondary structure (DSSP, 8-state):
------B---TTS---EEEEE--S--HHHHHHHHHHHHTSTTEEEEEEETTTTEEEEEE-SS---HHHHHHHHHHHHHHHHHH---

Sequence (86 aa):
MPLRLSLMVKPSQPLHWAVFSVDPISQGTIQAFVETLDSLEGVSLARYYPDTDMIYLAYCPKRITRGEVEALACNLGVKLGEAYPD

pLDDT: mean 71.8, std 12.53, range [29.89, 88.31]

Radius of gyration: 12.37 Å; chains: 1; bo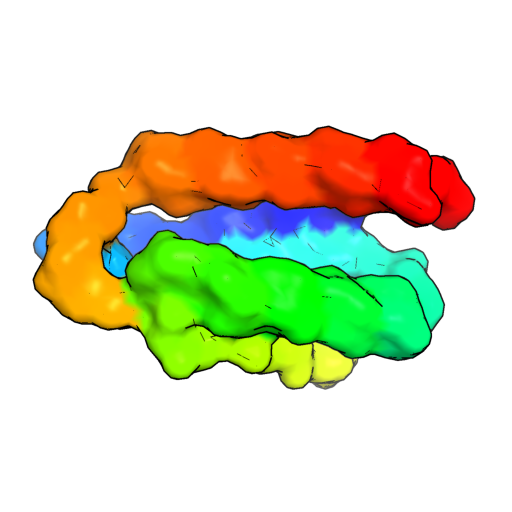unding box: 30×24×30 Å

Organism: Allomeiothermus silvanus (strain ATCC 700542 / DSM 9946 / NBRC 106475 / NCIMB 13440 / VI-R2) (NCBI:txid526227)

Foldseek 3Di:
DQWDFDWDDDQPDQDQKTKTATDDDDPVLVVVLQVVLCPDPQWPHWDADPVRNMIMTGGDRDRDDPVNVVVVRVVSSVVSCVVPVD